Protein AF-A0A1M6N911-F1 (afdb_monomer)

Solvent-accessible surface area (backbone atoms only — not comparable to full-atom values): 4087 Å² total; per-residue (Å²): 109,78,70,59,72,72,53,54,66,70,57,44,52,50,42,25,69,41,58,23,34,37,48,78,67,96,56,26,45,34,59,56,39,50,53,29,49,75,75,71,64,63,71,52,71,66,50,51,51,48,31,48,63,16,40,48,34,49,54,52,43,52,54,40,50,55,51,54,54,51,65,72,76,107

Mean predicted aligned error: 3.09 Å

Radius of gyration: 14.43 Å; Cα contacts (8 Å, |Δi|>4): 54; chains: 1; bounding box: 37×22×37 Å

Organism: NCBI:txid1470563

pLDDT: mean 95.6, std 5.65, range [68.75, 98.56]

Sequence (74 aa):
MKALDNLSWPIVILVALTLGLAPFTPEPHIWEKLKLLAVGELVKPIDWFDFVLHGAPWVVLVLKAAQTVRKQVD

Secondary structure (DSSP, 8-state):
-HHHHSS-HHHHHHHHHTTTT-S-SS--HHHHHHHHHHHT---SHHHHHHHHHHHHHHHHHHHHHHHHHHHHH-

Foldseek 3Di:
DVVLVPDDPVVLVVCLVDQLFPPPPPGRLLVVLVVCVVVVNCPDPVSVVSNCRNCVSVVSNVVSVVVVVVVVVD

Structure (mmCIF, N/CA/C/O backbone):
data_AF-A0A1M6N911-F1
#
_entry.id   AF-A0A1M6N911-F1
#
loop_
_atom_site.group_PDB
_atom_site.id
_atom_site.type_symbol
_atom_site.label_atom_id
_atom_site.label_alt_id
_atom_site.label_comp_id
_atom_site.label_asym_id
_atom_site.label_entity_id
_atom_site.label_seq_id
_atom_site.pdbx_PDB_ins_code
_atom_site.Cartn_x
_atom_site.Cartn_y
_atom_site.Cartn_z
_atom_site.occupancy
_atom_site.B_iso_or_equiv
_atom_site.auth_seq_id
_atom_site.auth_comp_id
_atom_site.auth_asym_id
_atom_site.auth_atom_id
_atom_site.pdbx_PDB_model_num
ATOM 1 N N . MET A 1 1 ? -14.587 -9.022 10.536 1.00 68.75 1 MET A N 1
ATOM 2 C CA . MET A 1 1 ? -13.657 -10.119 10.875 1.00 68.75 1 MET A CA 1
ATOM 3 C C . MET A 1 1 ? -12.916 -9.718 12.135 1.00 68.75 1 MET A C 1
ATOM 5 O O . MET A 1 1 ? -12.414 -8.603 12.161 1.00 68.75 1 MET A O 1
ATOM 9 N N . LYS A 1 2 ? -12.832 -10.584 13.155 1.00 80.69 2 LYS A N 1
ATOM 10 C CA . LYS A 1 2 ? -12.173 -10.236 14.433 1.00 80.69 2 LYS A CA 1
ATOM 11 C C . LYS A 1 2 ? -10.734 -9.720 14.249 1.00 80.69 2 LYS A C 1
ATOM 13 O O . LYS A 1 2 ? -10.297 -8.861 14.999 1.00 80.69 2 LYS A O 1
ATOM 18 N N . ALA A 1 3 ? -10.025 -10.194 13.221 1.00 87.00 3 ALA A N 1
ATOM 19 C CA . ALA A 1 3 ? -8.650 -9.788 12.930 1.00 87.00 3 ALA A CA 1
ATOM 20 C C . ALA A 1 3 ? -8.494 -8.286 12.610 1.00 87.00 3 ALA A C 1
ATOM 22 O O . ALA A 1 3 ? -7.639 -7.632 13.191 1.00 87.00 3 ALA A O 1
ATOM 23 N N . LEU A 1 4 ? -9.333 -7.722 11.733 1.00 90.44 4 LEU A N 1
ATOM 24 C CA . LEU A 1 4 ? -9.238 -6.311 11.321 1.00 90.44 4 LEU A CA 1
ATOM 25 C C . LEU A 1 4 ? -9.662 -5.330 12.425 1.00 90.44 4 LEU A C 1
ATOM 27 O O . LEU A 1 4 ? -9.192 -4.190 12.455 1.00 90.44 4 LEU A O 1
ATOM 31 N N . ASP A 1 5 ? -10.523 -5.776 13.341 1.00 89.12 5 ASP A N 1
ATOM 32 C CA . ASP A 1 5 ? -10.982 -4.976 14.478 1.00 89.12 5 ASP A CA 1
ATOM 33 C C . ASP A 1 5 ? -9.847 -4.694 15.469 1.00 89.12 5 ASP A C 1
ATOM 35 O O . ASP A 1 5 ? -9.755 -3.590 15.999 1.00 89.12 5 ASP A O 1
ATOM 39 N N . ASN A 1 6 ? -8.940 -5.658 15.640 1.00 92.19 6 ASN A N 1
ATOM 40 C CA . ASN A 1 6 ? -7.817 -5.567 16.574 1.00 92.19 6 ASN A CA 1
ATOM 41 C C . ASN A 1 6 ? -6.605 -4.806 16.011 1.00 92.19 6 ASN A C 1
ATOM 43 O O . ASN A 1 6 ? -5.670 -4.506 16.750 1.00 92.19 6 ASN A O 1
ATOM 47 N N . LEU A 1 7 ? -6.586 -4.496 14.710 1.00 94.94 7 LEU A N 1
ATOM 48 C CA . LEU A 1 7 ? -5.495 -3.727 14.111 1.00 94.94 7 LEU A CA 1
ATOM 49 C C . LEU A 1 7 ? -5.616 -2.245 14.474 1.00 94.94 7 LEU A C 1
ATOM 51 O O . LEU A 1 7 ? -6.652 -1.625 14.243 1.00 94.94 7 LEU A O 1
ATOM 55 N N . SER A 1 8 ? -4.541 -1.648 14.981 1.00 96.94 8 SER A N 1
ATOM 56 C CA . SER A 1 8 ? -4.495 -0.213 15.280 1.00 96.94 8 SER A CA 1
ATOM 57 C C . SER A 1 8 ? -4.550 0.626 13.996 1.00 96.94 8 SER A C 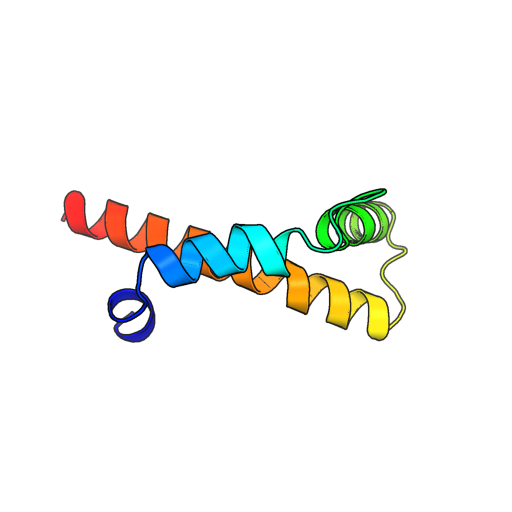1
ATOM 59 O O . SER A 1 8 ? -3.792 0.379 13.058 1.00 96.94 8 SER A O 1
ATOM 61 N N . TRP A 1 9 ? -5.428 1.634 13.954 1.00 97.69 9 TRP A N 1
ATOM 62 C CA . TRP A 1 9 ? -5.559 2.558 12.819 1.00 97.69 9 TRP A CA 1
ATOM 63 C C . TRP A 1 9 ? -4.244 3.260 12.451 1.00 97.69 9 TRP A C 1
ATOM 65 O O . TRP A 1 9 ? -3.865 3.180 11.282 1.00 97.69 9 TRP A O 1
ATOM 75 N N . PRO A 1 10 ? -3.510 3.870 13.406 1.00 98.25 10 PRO A N 1
ATOM 76 C CA . PRO A 1 10 ? -2.189 4.430 13.139 1.00 98.25 10 PRO A CA 1
ATOM 77 C C . PRO A 1 10 ? -1.231 3.455 12.456 1.00 98.25 10 PRO A C 1
ATOM 79 O O . PRO A 1 10 ? -0.554 3.845 11.515 1.00 98.25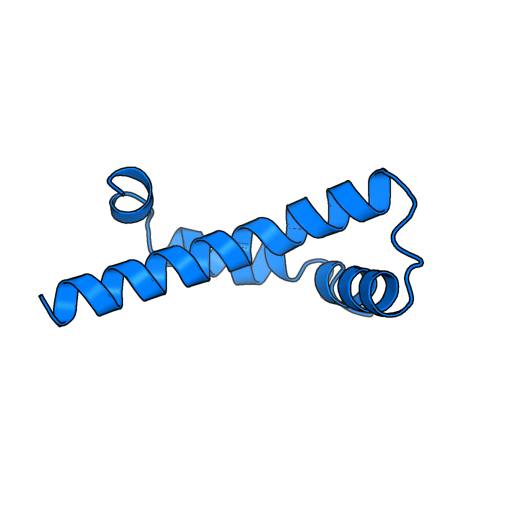 10 PRO A O 1
ATOM 82 N N . ILE A 1 11 ? -1.202 2.186 12.879 1.00 97.75 11 ILE A N 1
ATOM 83 C CA . ILE A 1 11 ? -0.308 1.179 12.288 1.00 97.75 11 ILE A CA 1
ATOM 84 C C . ILE A 1 11 ? -0.716 0.885 10.845 1.00 97.75 11 ILE A C 1
ATOM 86 O O . ILE A 1 11 ? 0.129 0.903 9.958 1.00 97.75 11 ILE A O 1
ATOM 90 N N . VAL A 1 12 ? -2.006 0.644 10.596 1.00 98.25 12 VAL A N 1
ATOM 91 C CA . VAL A 1 12 ? -2.503 0.334 9.246 1.00 98.25 12 VAL A CA 1
ATOM 92 C C . VAL A 1 12 ? -2.235 1.493 8.286 1.00 98.25 12 VAL A C 1
ATOM 94 O O . VAL A 1 12 ? -1.743 1.271 7.183 1.00 98.25 12 VAL A O 1
ATOM 97 N N . ILE A 1 13 ? -2.501 2.727 8.721 1.00 98.50 13 ILE A N 1
ATOM 98 C CA . ILE A 1 13 ? -2.237 3.933 7.930 1.00 98.50 13 ILE A CA 1
ATOM 99 C C . ILE A 1 13 ? -0.735 4.094 7.691 1.00 98.50 13 ILE A C 1
ATOM 101 O O . ILE A 1 13 ? -0.322 4.293 6.554 1.00 98.50 13 ILE A O 1
ATOM 105 N N . LEU A 1 14 ? 0.091 3.968 8.732 1.00 98.56 14 LEU A N 1
ATOM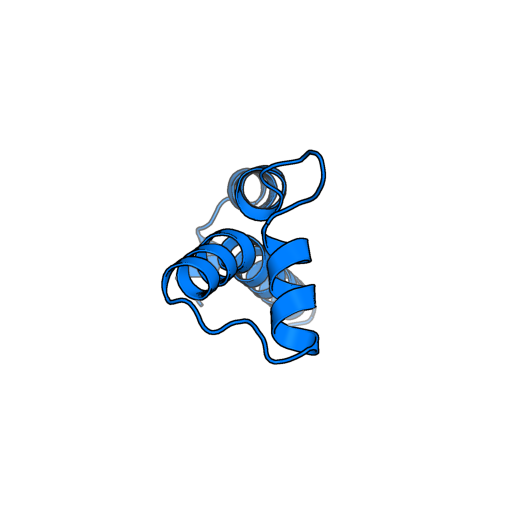 106 C CA . LEU A 1 14 ? 1.536 4.138 8.613 1.00 98.56 14 LEU A CA 1
ATOM 107 C C . LEU A 1 14 ? 2.144 3.112 7.657 1.00 98.56 14 LEU A C 1
ATOM 109 O O . LEU A 1 14 ? 2.930 3.492 6.798 1.00 98.56 14 LEU A O 1
ATOM 113 N N . VAL A 1 15 ? 1.759 1.837 7.742 1.00 98.38 15 VAL A N 1
ATOM 114 C CA . VAL A 1 15 ? 2.263 0.789 6.838 1.00 98.38 15 VAL A CA 1
ATOM 115 C C . VAL A 1 15 ? 1.785 1.018 5.400 1.00 98.38 15 VAL A C 1
ATOM 117 O O . VAL A 1 15 ? 2.576 0.867 4.473 1.00 98.38 15 VAL A O 1
ATOM 120 N N . ALA A 1 16 ? 0.533 1.438 5.188 1.00 98.31 16 ALA A N 1
ATOM 121 C CA . ALA A 1 16 ? 0.030 1.758 3.850 1.00 98.31 16 ALA A CA 1
ATOM 122 C C . ALA A 1 16 ? 0.755 2.957 3.221 1.00 98.31 16 ALA A C 1
ATOM 124 O O . ALA A 1 16 ? 1.145 2.898 2.059 1.00 98.31 16 ALA A O 1
ATOM 125 N N . LEU A 1 17 ? 0.994 4.013 4.001 1.00 98.12 17 LEU A N 1
ATOM 126 C CA . LEU A 1 17 ? 1.669 5.221 3.526 1.00 98.12 17 LEU A CA 1
ATOM 127 C C . LEU A 1 17 ? 3.195 5.088 3.446 1.00 98.12 17 LEU A C 1
ATOM 129 O O . LEU A 1 17 ? 3.828 5.937 2.832 1.00 98.12 17 LEU A O 1
ATOM 133 N N . THR A 1 18 ? 3.792 4.063 4.060 1.00 97.94 18 THR A N 1
ATOM 134 C CA . THR A 1 18 ? 5.240 3.806 3.993 1.00 97.94 18 THR A CA 1
ATOM 135 C C . THR A 1 18 ? 5.537 2.628 3.082 1.00 97.94 18 THR A C 1
ATOM 137 O O . THR A 1 18 ? 5.846 2.833 1.915 1.00 97.94 18 THR A O 1
ATOM 140 N N . LEU A 1 19 ? 5.388 1.399 3.575 1.00 98.38 19 LEU A N 1
ATOM 141 C CA . LEU A 1 19 ? 5.630 0.185 2.799 1.00 98.38 19 LEU A CA 1
ATOM 142 C C . LEU A 1 19 ? 4.756 0.129 1.543 1.00 98.38 19 LEU A C 1
ATOM 144 O O . LEU A 1 19 ? 5.246 -0.255 0.496 1.00 98.38 19 LEU A O 1
ATOM 148 N N . GLY A 1 20 ? 3.490 0.546 1.615 1.00 97.69 20 GLY A N 1
ATOM 149 C CA . GLY A 1 20 ? 2.601 0.515 0.450 1.00 97.69 20 GLY A CA 1
ATOM 150 C C . GLY A 1 20 ? 2.944 1.528 -0.652 1.00 97.69 20 GLY A C 1
ATOM 151 O O . GLY A 1 20 ? 2.501 1.353 -1.786 1.00 97.69 20 GLY A O 1
ATOM 152 N N . LEU A 1 21 ? 3.716 2.575 -0.337 1.00 97.81 21 LEU A N 1
ATOM 153 C CA . LEU A 1 21 ? 4.159 3.609 -1.284 1.00 97.81 21 LEU A CA 1
ATOM 154 C C . LEU A 1 21 ? 5.653 3.545 -1.605 1.00 97.81 21 LEU A C 1
ATOM 156 O O . LEU A 1 21 ? 6.119 4.320 -2.435 1.00 97.81 21 LEU A O 1
ATOM 160 N N . ALA A 1 22 ? 6.410 2.666 -0.953 1.00 97.56 22 ALA A N 1
ATOM 161 C CA . ALA A 1 22 ? 7.839 2.565 -1.178 1.00 97.56 22 ALA A CA 1
ATOM 162 C C . ALA A 1 22 ? 8.155 2.019 -2.589 1.00 97.56 22 ALA A C 1
ATOM 164 O O . ALA A 1 22 ? 7.373 1.241 -3.144 1.00 97.56 22 ALA A O 1
ATOM 165 N N . PRO A 1 23 ? 9.303 2.412 -3.170 1.00 96.75 23 PRO A N 1
ATOM 166 C CA . PRO A 1 23 ? 10.065 3.623 -2.869 1.00 96.75 23 PRO A CA 1
ATOM 167 C C . PRO A 1 23 ? 9.285 4.876 -3.303 1.00 96.75 23 PRO A C 1
ATOM 169 O O . PRO A 1 23 ? 8.529 4.853 -4.261 1.00 96.75 23 PRO A O 1
ATOM 172 N N . PHE A 1 24 ? 9.489 6.011 -2.636 1.00 96.38 24 PHE A N 1
ATOM 173 C CA . PHE A 1 24 ? 8.757 7.239 -2.986 1.00 96.38 24 PHE A CA 1
ATOM 174 C C . PHE A 1 24 ? 9.285 7.939 -4.246 1.00 96.38 24 PHE A C 1
ATOM 176 O O . PHE A 1 24 ? 8.606 8.802 -4.799 1.00 96.38 24 PHE A O 1
ATOM 183 N N . THR A 1 25 ? 10.497 7.597 -4.685 1.00 95.00 25 THR A N 1
ATOM 184 C CA . THR A 1 25 ? 11.149 8.152 -5.873 1.00 95.00 25 THR A CA 1
ATOM 185 C C . THR A 1 25 ? 11.880 7.049 -6.653 1.00 95.00 25 THR A C 1
ATOM 187 O O . THR A 1 25 ? 12.439 6.144 -6.031 1.00 95.00 25 THR A O 1
ATOM 190 N N . PRO A 1 26 ? 11.920 7.113 -8.001 1.00 94.06 26 PRO A N 1
ATOM 191 C CA . PRO A 1 26 ? 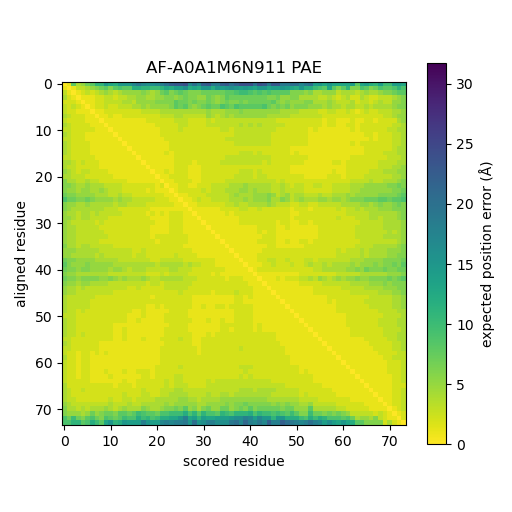11.207 8.073 -8.853 1.00 94.06 26 PRO A CA 1
ATOM 192 C C . PRO A 1 26 ? 9.681 7.870 -8.854 1.00 94.06 26 PRO A C 1
ATOM 194 O O . PRO A 1 26 ? 8.955 8.836 -9.065 1.00 94.06 26 PRO A O 1
ATOM 197 N N . GLU A 1 27 ? 9.197 6.661 -8.560 1.00 96.56 27 GLU A N 1
ATOM 198 C CA . GLU A 1 27 ? 7.777 6.345 -8.374 1.00 96.56 27 GLU A CA 1
ATOM 199 C C . GLU A 1 27 ? 7.589 5.103 -7.475 1.00 96.56 27 GLU A C 1
ATOM 201 O O . GLU A 1 27 ? 8.501 4.276 -7.405 1.00 96.56 27 GLU A O 1
ATOM 206 N N . PRO A 1 28 ? 6.421 4.938 -6.819 1.00 97.50 28 PRO A N 1
ATOM 207 C CA . PRO A 1 28 ? 6.099 3.755 -6.016 1.00 97.50 28 PRO A CA 1
ATOM 208 C C . PRO A 1 28 ? 6.117 2.452 -6.808 1.00 97.50 28 PRO A C 1
ATOM 210 O O . PRO A 1 28 ? 5.550 2.382 -7.902 1.00 97.50 28 PRO A O 1
ATOM 213 N N . HIS A 1 29 ? 6.626 1.376 -6.200 1.00 97.44 29 HIS A N 1
ATOM 214 C CA . HIS A 1 29 ? 6.617 0.049 -6.823 1.00 97.44 29 HIS A CA 1
ATOM 215 C C . HIS A 1 29 ? 5.201 -0.397 -7.181 1.00 97.44 29 HIS A C 1
ATOM 217 O O . HIS A 1 29 ? 4.971 -0.900 -8.277 1.00 97.44 29 HIS A O 1
ATOM 223 N N . ILE A 1 30 ? 4.215 -0.147 -6.311 1.00 97.38 30 ILE A N 1
ATOM 224 C CA . ILE A 1 30 ? 2.819 -0.482 -6.618 1.00 97.38 30 ILE A CA 1
ATOM 225 C C . ILE A 1 30 ? 2.347 0.169 -7.926 1.00 97.38 30 ILE A C 1
ATOM 227 O O . ILE A 1 30 ? 1.634 -0.464 -8.700 1.00 97.38 30 ILE A O 1
ATOM 231 N N . TRP A 1 31 ? 2.778 1.401 -8.213 1.00 97.94 31 TRP A N 1
ATOM 232 C CA . TRP A 1 31 ? 2.399 2.110 -9.431 1.00 97.94 31 TRP A CA 1
ATOM 233 C C . TRP A 1 31 ? 3.097 1.540 -10.667 1.00 97.94 31 TRP A C 1
ATOM 235 O O . TRP A 1 31 ? 2.451 1.306 -11.689 1.00 97.94 31 TRP A O 1
ATOM 245 N N . GLU A 1 32 ? 4.395 1.247 -10.567 1.00 97.38 32 GLU A N 1
ATOM 246 C CA . GLU A 1 32 ? 5.141 0.543 -11.613 1.00 97.38 32 GLU A CA 1
ATOM 247 C C . GLU A 1 32 ? 4.473 -0.797 -11.962 1.00 97.38 32 GLU A C 1
ATOM 249 O O . GLU A 1 32 ? 4.182 -1.069 -13.129 1.00 97.38 32 GLU A O 1
ATOM 254 N N . LYS A 1 33 ? 4.145 -1.609 -10.949 1.00 97.88 33 LYS A N 1
ATOM 255 C CA . LYS A 1 33 ? 3.549 -2.934 -11.157 1.00 97.88 33 LYS A CA 1
ATOM 256 C C . LYS A 1 33 ? 2.119 -2.865 -11.688 1.00 97.88 33 LYS A C 1
ATOM 258 O O . LYS A 1 33 ? 1.756 -3.696 -12.513 1.00 97.88 33 LYS A O 1
ATOM 263 N N . LEU A 1 34 ? 1.324 -1.862 -11.303 1.00 97.69 34 LEU A N 1
ATOM 264 C CA . LEU A 1 34 ? 0.010 -1.619 -11.914 1.00 97.69 34 LEU A CA 1
ATOM 265 C C . LEU A 1 34 ? 0.123 -1.301 -13.411 1.00 97.69 34 LEU A C 1
ATOM 267 O O . LEU A 1 34 ? -0.686 -1.797 -14.194 1.00 97.69 34 LEU A O 1
ATOM 271 N N . LYS A 1 35 ? 1.135 -0.526 -13.826 1.00 97.69 35 LYS A N 1
ATOM 272 C CA . LYS A 1 35 ? 1.389 -0.253 -15.249 1.00 97.69 35 LYS A CA 1
ATOM 273 C C . LYS A 1 35 ? 1.779 -1.524 -16.001 1.00 97.69 35 LYS A C 1
ATOM 275 O O . LYS A 1 35 ? 1.195 -1.791 -17.046 1.00 97.69 35 LYS A O 1
ATOM 280 N N . LEU A 1 36 ? 2.684 -2.338 -15.445 1.00 97.69 36 LEU A N 1
ATOM 281 C CA . LEU A 1 36 ? 3.051 -3.641 -16.020 1.00 97.69 36 LEU A CA 1
ATOM 282 C C . LEU A 1 36 ? 1.843 -4.580 -16.127 1.00 97.69 36 LEU A C 1
ATOM 284 O O . LEU A 1 36 ? 1.660 -5.241 -17.146 1.00 97.69 36 LEU A O 1
ATOM 288 N N . LEU A 1 37 ? 0.993 -4.618 -15.097 1.00 97.56 37 LEU A N 1
ATOM 289 C CA . LEU A 1 37 ? -0.227 -5.422 -15.094 1.00 97.56 37 LEU A CA 1
ATOM 290 C C . LEU A 1 37 ? -1.195 -4.972 -16.196 1.00 97.56 37 LEU A C 1
ATOM 292 O O . LEU A 1 37 ? -1.753 -5.814 -16.893 1.00 97.56 37 LEU A O 1
ATOM 296 N N . ALA A 1 38 ? -1.359 -3.659 -16.385 1.00 98.31 38 ALA A N 1
ATOM 297 C CA . ALA A 1 38 ? -2.254 -3.092 -17.391 1.00 98.31 38 ALA A CA 1
ATOM 298 C C . ALA A 1 38 ? -1.838 -3.422 -18.835 1.00 98.31 38 ALA A C 1
ATOM 300 O O . ALA A 1 38 ? -2.704 -3.569 -19.694 1.00 98.31 38 ALA A O 1
ATOM 301 N N . VAL A 1 39 ? -0.534 -3.561 -19.099 1.00 98.19 39 VAL A N 1
ATOM 302 C CA . VAL A 1 39 ? -0.006 -3.939 -20.424 1.00 98.19 39 VAL A CA 1
ATOM 303 C C . VAL A 1 39 ? 0.256 -5.444 -20.573 1.00 98.19 39 VAL A C 1
ATOM 305 O O . VAL A 1 39 ? 0.673 -5.888 -21.637 1.00 98.19 39 VAL A O 1
ATOM 308 N N . GLY A 1 40 ? -0.010 -6.245 -19.534 1.00 97.31 40 GLY A N 1
ATOM 309 C CA . GLY A 1 40 ? 0.183 -7.699 -19.558 1.00 97.31 40 GLY A CA 1
ATOM 310 C C . GLY A 1 40 ? 1.638 -8.162 -19.409 1.00 97.31 40 GLY A C 1
ATOM 311 O O . GLY A 1 40 ? 1.946 -9.309 -19.720 1.00 97.31 40 GLY A O 1
ATOM 312 N N . GLU A 1 41 ? 2.531 -7.302 -18.915 1.00 98.00 41 GLU A N 1
ATOM 313 C CA . GLU A 1 41 ? 3.971 -7.576 -18.772 1.00 98.00 41 GLU A CA 1
ATOM 314 C C . GLU A 1 41 ? 4.401 -7.901 -17.331 1.00 98.00 41 GLU A C 1
ATOM 316 O O . GLU A 1 41 ? 5.586 -8.100 -17.057 1.00 98.00 41 GLU A O 1
ATOM 321 N N . LEU A 1 42 ? 3.454 -8.026 -16.395 1.00 97.56 42 LEU A N 1
ATOM 322 C CA . LEU A 1 42 ? 3.723 -8.504 -15.035 1.00 97.56 42 LEU A CA 1
ATOM 323 C C . LEU A 1 42 ? 3.967 -10.026 -15.035 1.00 97.56 42 LEU A C 1
ATOM 325 O O . LEU A 1 42 ? 3.124 -10.813 -14.612 1.00 97.56 42 LEU A O 1
ATOM 329 N N . VAL A 1 43 ? 5.107 -10.463 -15.571 1.00 97.25 43 VAL A N 1
ATOM 330 C CA . VAL A 1 43 ? 5.403 -11.891 -15.805 1.00 97.25 43 VAL A CA 1
ATOM 331 C C . VAL A 1 43 ? 6.450 -12.461 -14.858 1.00 97.25 43 VAL A C 1
ATOM 333 O O . VAL A 1 43 ? 6.474 -13.668 -14.615 1.00 97.25 43 VAL A O 1
ATOM 336 N N . LYS A 1 44 ? 7.337 -11.625 -14.309 1.00 97.88 44 LYS A N 1
ATOM 337 C CA . LYS A 1 44 ? 8.418 -12.125 -13.458 1.00 97.88 44 LYS A CA 1
ATOM 338 C C . LYS A 1 44 ? 7.875 -12.410 -12.055 1.00 97.88 44 LYS A C 1
ATOM 340 O O . LYS A 1 44 ? 7.170 -11.567 -11.500 1.00 97.88 44 LYS A O 1
ATOM 345 N N . PRO A 1 45 ? 8.249 -13.537 -11.420 1.00 97.88 45 PRO A N 1
ATOM 346 C CA . PRO A 1 45 ? 7.815 -13.840 -10.056 1.00 97.88 45 PRO A CA 1
ATOM 347 C C . PRO A 1 45 ? 8.150 -12.738 -9.044 1.00 97.88 45 PRO A C 1
ATOM 349 O O . PRO A 1 45 ? 7.373 -12.482 -8.130 1.00 97.88 45 PRO A O 1
ATOM 352 N N . ILE A 1 46 ? 9.286 -12.057 -9.227 1.00 98.06 46 ILE A N 1
ATOM 353 C CA . ILE A 1 46 ? 9.683 -10.946 -8.358 1.00 98.06 46 ILE A CA 1
ATOM 354 C C . ILE A 1 46 ? 8.750 -9.738 -8.491 1.00 98.06 46 ILE A C 1
ATOM 356 O O . ILE A 1 46 ? 8.441 -9.114 -7.485 1.00 98.06 46 ILE A O 1
ATOM 360 N N . ASP A 1 47 ? 8.237 -9.455 -9.689 1.00 97.75 47 ASP A N 1
ATOM 361 C CA . ASP A 1 47 ? 7.301 -8.350 -9.907 1.00 97.75 47 ASP A CA 1
ATOM 362 C C . ASP A 1 47 ? 5.937 -8.650 -9.270 1.00 97.75 47 ASP A C 1
ATOM 364 O O . ASP A 1 47 ? 5.304 -7.758 -8.711 1.00 97.75 47 ASP A O 1
ATOM 368 N N . TRP A 1 48 ? 5.514 -9.919 -9.278 1.00 98.25 48 TRP A N 1
ATOM 369 C CA . TRP A 1 48 ? 4.332 -10.370 -8.538 1.00 98.25 48 TRP A CA 1
ATOM 370 C C . TRP A 1 48 ? 4.509 -10.254 -7.029 1.00 98.25 48 TRP A C 1
ATOM 372 O O . TRP A 1 48 ? 3.610 -9.768 -6.342 1.00 98.25 48 TRP A O 1
ATOM 382 N N . PHE A 1 49 ? 5.657 -10.691 -6.508 1.00 98.31 49 PHE A N 1
ATOM 383 C CA . PHE A 1 49 ? 5.972 -10.530 -5.093 1.00 98.31 49 PHE A CA 1
ATOM 384 C C . PHE A 1 49 ? 5.939 -9.053 -4.694 1.00 98.31 49 PHE A C 1
ATOM 386 O O . PHE A 1 49 ? 5.300 -8.699 -3.708 1.00 98.31 49 PHE A O 1
ATOM 393 N N . ASP A 1 50 ? 6.570 -8.197 -5.491 1.00 97.81 50 ASP A N 1
ATOM 394 C CA . ASP A 1 50 ? 6.651 -6.763 -5.250 1.00 97.81 50 ASP A CA 1
ATOM 395 C C . ASP A 1 50 ? 5.269 -6.089 -5.303 1.00 97.81 50 ASP A C 1
ATOM 397 O O . ASP A 1 50 ? 4.916 -5.319 -4.406 1.00 97.81 50 ASP A O 1
ATOM 401 N N . PHE A 1 51 ? 4.435 -6.464 -6.279 1.00 98.31 51 PHE A N 1
ATOM 402 C CA . PHE A 1 51 ? 3.046 -6.018 -6.382 1.00 98.31 51 PHE A CA 1
ATOM 403 C C . PHE A 1 51 ? 2.221 -6.405 -5.151 1.00 98.31 51 PHE A C 1
ATOM 405 O O . PHE A 1 51 ? 1.505 -5.573 -4.595 1.00 98.31 51 PHE A O 1
ATOM 412 N N . VAL A 1 52 ? 2.333 -7.656 -4.694 1.00 98.38 52 VAL A N 1
ATOM 413 C CA . VAL A 1 52 ? 1.609 -8.135 -3.509 1.00 98.38 52 VAL A CA 1
ATOM 414 C C . VAL A 1 52 ? 2.12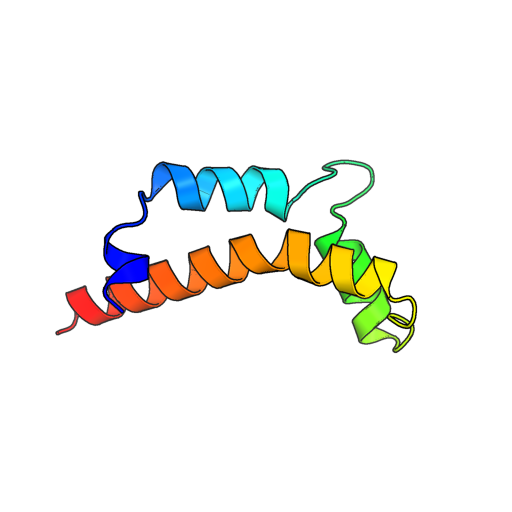6 -7.460 -2.242 1.00 98.38 52 VAL A C 1
ATOM 416 O O . VAL A 1 52 ? 1.319 -7.029 -1.423 1.00 98.38 52 VAL A O 1
ATOM 419 N N . LEU A 1 53 ? 3.444 -7.334 -2.076 1.00 98.31 53 LEU A N 1
ATOM 420 C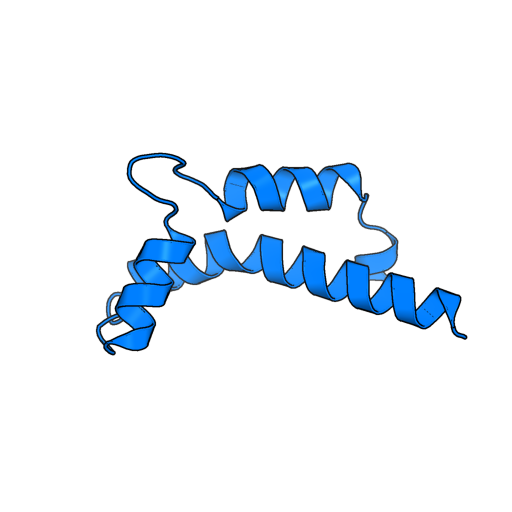 CA . LEU A 1 53 ? 4.060 -6.728 -0.896 1.00 98.31 53 LEU A CA 1
ATOM 421 C C . LEU A 1 53 ? 3.619 -5.271 -0.715 1.00 98.31 53 LEU A C 1
ATOM 423 O O . LEU A 1 53 ? 3.222 -4.886 0.384 1.00 98.31 53 LEU A O 1
ATOM 427 N N . HIS A 1 54 ? 3.642 -4.484 -1.791 1.00 98.25 54 HIS A N 1
ATOM 428 C CA . HIS A 1 54 ? 3.267 -3.070 -1.748 1.00 98.25 54 HIS A CA 1
ATOM 429 C C . HIS A 1 54 ? 1.744 -2.876 -1.830 1.00 98.25 54 HIS A C 1
ATOM 431 O O . HIS A 1 54 ? 1.213 -1.918 -1.276 1.00 98.25 54 HIS A O 1
ATOM 437 N N . GLY A 1 55 ? 1.006 -3.807 -2.446 1.00 98.25 55 GLY A N 1
ATOM 438 C CA . GLY A 1 55 ? -0.456 -3.780 -2.551 1.00 98.25 55 GLY A CA 1
ATOM 439 C C . GLY A 1 55 ? -1.202 -4.241 -1.296 1.00 98.25 55 GLY A C 1
ATOM 440 O O . GLY A 1 55 ? -2.257 -3.694 -0.968 1.00 98.25 55 GLY A O 1
ATOM 441 N N . ALA A 1 56 ? -0.668 -5.214 -0.553 1.00 98.25 56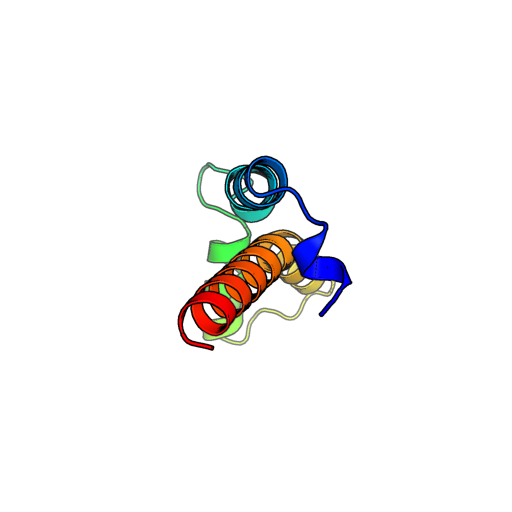 ALA A N 1
ATOM 442 C CA . ALA A 1 56 ? -1.336 -5.785 0.618 1.00 98.25 56 ALA A CA 1
ATOM 443 C C . ALA A 1 56 ? -1.680 -4.747 1.709 1.00 98.25 56 ALA A C 1
ATOM 445 O O . ALA A 1 56 ? -2.811 -4.788 2.206 1.00 98.25 56 ALA A O 1
ATOM 446 N N . PRO A 1 57 ? -0.805 -3.778 2.060 1.00 98.38 57 PRO A N 1
ATOM 447 C CA . PRO A 1 57 ? -1.150 -2.703 2.990 1.00 98.38 57 PRO A CA 1
ATOM 448 C C . PRO A 1 57 ? -2.407 -1.916 2.594 1.00 98.38 57 PRO A C 1
ATOM 450 O O . PRO A 1 57 ? -3.249 -1.626 3.447 1.00 98.38 57 PRO A O 1
ATOM 453 N N . TRP A 1 58 ? -2.578 -1.624 1.301 1.00 98.19 58 TRP A N 1
ATOM 454 C CA . TRP A 1 58 ? -3.748 -0.910 0.783 1.00 98.19 58 TRP A CA 1
ATOM 455 C C . TRP A 1 58 ? -5.022 -1.737 0.887 1.00 98.19 58 TRP A C 1
ATOM 457 O O . TRP A 1 58 ? -6.056 -1.222 1.310 1.00 98.19 58 TRP A O 1
ATOM 467 N N . VAL A 1 59 ? -4.946 -3.032 0.567 1.00 98.06 59 VAL A N 1
ATOM 468 C CA . VAL A 1 59 ? -6.079 -3.955 0.723 1.00 98.06 59 VAL A CA 1
ATOM 469 C C . VAL A 1 59 ? -6.522 -4.007 2.186 1.00 98.06 59 VAL A C 1
ATOM 471 O O . VAL A 1 59 ? -7.711 -3.876 2.475 1.00 98.06 59 VAL A O 1
ATOM 474 N N . VAL A 1 60 ? -5.580 -4.128 3.126 1.00 98.00 60 VAL A N 1
ATOM 475 C CA . VAL A 1 60 ? -5.876 -4.117 4.569 1.00 98.00 60 VAL A CA 1
ATOM 476 C C . VAL A 1 60 ? -6.528 -2.797 4.993 1.00 98.00 60 VAL A C 1
ATOM 478 O O . VAL A 1 60 ? -7.527 -2.824 5.717 1.00 98.00 60 VAL A O 1
A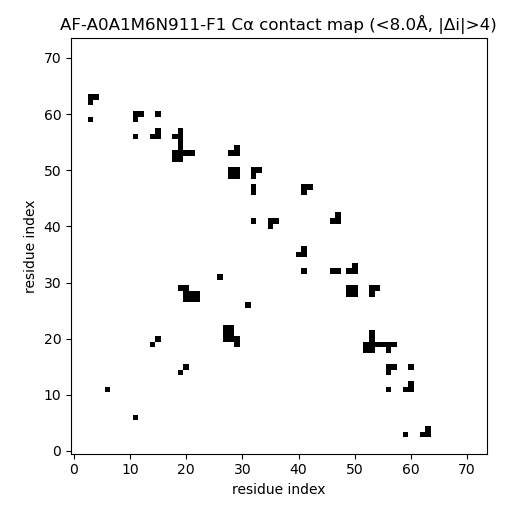TOM 481 N N . LEU A 1 61 ? -6.010 -1.656 4.525 1.00 98.25 61 LEU A N 1
ATOM 482 C CA . LEU A 1 61 ? -6.569 -0.331 4.808 1.00 98.25 61 LEU A CA 1
ATOM 483 C C . LEU A 1 61 ? -8.018 -0.205 4.312 1.00 98.25 61 LEU A C 1
ATOM 485 O O . LEU A 1 61 ? -8.895 0.179 5.088 1.00 98.25 61 LEU A O 1
ATOM 489 N N . VAL A 1 62 ? -8.288 -0.581 3.056 1.00 98.12 62 VAL A N 1
ATOM 490 C CA . VAL A 1 62 ? -9.632 -0.527 2.455 1.00 98.12 62 VAL A CA 1
ATOM 491 C C . VAL A 1 62 ? -10.600 -1.456 3.182 1.00 98.12 62 VAL A C 1
ATOM 493 O O . VAL A 1 62 ? -11.704 -1.040 3.532 1.00 98.12 62 VAL A O 1
ATOM 496 N N . LEU A 1 63 ? -10.194 -2.696 3.466 1.00 97.38 63 LEU A N 1
ATOM 497 C CA . LEU A 1 63 ? -11.045 -3.655 4.172 1.00 97.38 63 LEU A CA 1
ATOM 498 C C . LEU A 1 63 ? -11.377 -3.187 5.592 1.00 97.38 63 LEU A C 1
ATOM 500 O O . LEU A 1 63 ? -12.523 -3.322 6.029 1.00 97.38 63 LEU A O 1
ATOM 504 N N . LYS A 1 64 ? -10.401 -2.617 6.310 1.00 96.75 64 LYS A N 1
ATOM 505 C CA . LYS A 1 64 ? -10.630 -2.053 7.644 1.00 96.75 64 LYS A CA 1
ATOM 506 C C . LYS A 1 64 ? -11.601 -0.872 7.578 1.00 96.75 64 LYS A C 1
ATOM 508 O O . LYS A 1 64 ? -12.551 -0.839 8.356 1.00 96.75 64 LYS A O 1
ATOM 513 N N . ALA A 1 65 ? -11.418 0.046 6.628 1.00 96.94 65 ALA A N 1
ATOM 514 C CA . ALA A 1 65 ? -12.313 1.186 6.427 1.00 96.94 65 ALA A CA 1
ATOM 515 C C . ALA A 1 65 ? -13.744 0.755 6.095 1.00 96.94 65 ALA A C 1
ATOM 517 O O . ALA A 1 65 ? -14.679 1.179 6.772 1.00 96.94 65 ALA A O 1
ATOM 518 N N . ALA A 1 66 ? -13.916 -0.151 5.130 1.00 96.44 66 ALA A N 1
ATOM 519 C CA . ALA A 1 66 ? -15.224 -0.682 4.758 1.00 96.44 66 ALA A CA 1
ATOM 520 C C . ALA A 1 66 ? -15.924 -1.363 5.946 1.00 96.44 66 ALA A C 1
ATOM 522 O O . ALA A 1 66 ? -17.118 -1.160 6.167 1.00 96.44 66 ALA A O 1
ATOM 523 N N . GLN A 1 67 ? -15.185 -2.132 6.753 1.00 95.19 67 GLN A N 1
ATOM 524 C CA . GLN A 1 67 ? -15.737 -2.749 7.956 1.00 95.19 67 GLN A CA 1
ATOM 525 C C . GLN A 1 67 ? -16.166 -1.708 8.998 1.00 95.19 67 GLN A C 1
ATOM 527 O O . GLN A 1 67 ? -17.221 -1.873 9.610 1.00 95.19 67 GLN A O 1
ATO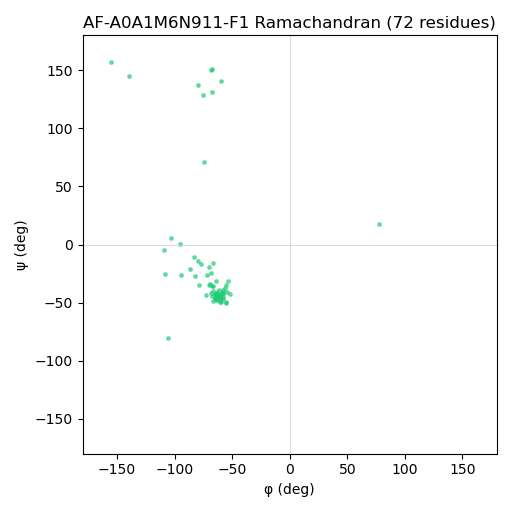M 532 N N . THR A 1 68 ? -15.360 -0.669 9.226 1.00 94.62 68 THR A N 1
ATOM 533 C CA . THR A 1 68 ? -15.686 0.398 10.179 1.00 94.62 68 THR A CA 1
ATOM 534 C C . THR A 1 68 ? -16.924 1.172 9.748 1.00 94.62 68 THR A C 1
ATOM 536 O O . THR A 1 68 ? -17.797 1.377 10.581 1.00 94.62 68 THR A O 1
ATOM 539 N N . VAL A 1 69 ? -17.043 1.521 8.464 1.00 94.81 69 VAL A N 1
ATOM 540 C CA . VAL A 1 69 ? -18.241 2.186 7.926 1.00 94.81 69 VAL A CA 1
ATOM 541 C C . VAL A 1 69 ? -19.470 1.294 8.081 1.00 94.81 69 VAL A C 1
ATOM 543 O O . VAL A 1 69 ? -20.490 1.752 8.579 1.00 94.81 69 VAL A O 1
ATOM 546 N N . ARG A 1 70 ? -19.377 0.002 7.737 1.00 93.44 70 ARG A N 1
ATOM 547 C CA . ARG A 1 70 ? -20.510 -0.926 7.873 1.00 93.44 70 ARG A CA 1
ATOM 548 C C . ARG A 1 70 ? -21.030 -0.997 9.313 1.00 93.44 70 ARG A C 1
ATOM 550 O O . ARG A 1 70 ? -22.222 -0.871 9.534 1.00 93.44 70 ARG A O 1
ATOM 557 N N . LYS A 1 71 ? -20.125 -1.100 10.290 1.00 90.62 71 LYS A N 1
ATOM 558 C CA . LYS A 1 71 ? -20.466 -1.121 11.725 1.00 90.62 71 LYS A CA 1
ATOM 559 C C . LYS A 1 71 ? -21.049 0.184 12.274 1.00 90.62 71 LYS A C 1
ATOM 561 O O . LYS A 1 71 ? -21.505 0.182 13.405 1.00 90.62 71 LYS A O 1
ATOM 566 N N . GLN A 1 72 ? -20.917 1.298 11.557 1.00 85.75 72 GLN A N 1
ATOM 567 C CA . GLN A 1 72 ? -21.533 2.570 11.949 1.00 85.75 72 GLN A CA 1
ATOM 568 C C . GLN A 1 72 ? -22.969 2.699 11.433 1.00 85.75 72 GLN A C 1
ATOM 570 O O . GLN A 1 72 ? -23.712 3.536 11.935 1.00 85.75 72 GLN A O 1
ATOM 575 N N . VAL A 1 73 ? -23.322 1.927 10.402 1.00 83.56 73 VAL A N 1
ATOM 576 C CA . VAL A 1 73 ? -24.650 1.922 9.775 1.00 83.56 73 VAL A CA 1
ATOM 577 C C . VAL A 1 73 ? -25.546 0.824 10.364 1.00 83.56 73 VAL A C 1
ATOM 579 O O . VAL A 1 73 ? -26.765 0.982 10.348 1.00 83.56 73 VAL A O 1
ATOM 582 N N . ASP A 1 74 ? -24.941 -0.249 10.882 1.00 69.25 74 ASP A N 1
ATOM 583 C CA . ASP A 1 74 ? -25.591 -1.299 11.683 1.00 69.25 74 ASP A CA 1
ATOM 584 C C . ASP A 1 74 ? -25.795 -0.854 13.146 1.00 69.25 74 ASP A C 1
ATOM 586 O O . ASP A 1 74 ? -26.873 -1.150 13.711 1.00 69.25 74 ASP A O 1
#